Protein AF-A0A838FPY9-F1 (afdb_monomer_lite)

Secondary structure (DSSP, 8-state):
-EEEES---HHHHHHHHHHTTTSEEEPPPTT-PPPP---SSHHHHHHHHHHHHHHHHTS-EE-----

Structure (mmCIF, N/CA/C/O backbone):
data_AF-A0A838FPY9-F1
#
_entry.id   AF-A0A838FPY9-F1
#
loop_
_atom_site.group_PDB
_atom_site.id
_atom_site.type_symbol
_atom_site.label_atom_id
_atom_site.label_alt_id
_atom_site.label_comp_id
_atom_site.label_asym_id
_atom_site.label_entity_id
_atom_site.label_seq_id
_atom_site.pdbx_PDB_ins_code
_atom_site.Cartn_x
_atom_site.Cartn_y
_atom_site.Cartn_z
_atom_site.occupancy
_atom_site.B_iso_or_equiv
_atom_site.auth_seq_id
_atom_site.auth_comp_id
_atom_site.auth_asym_id
_atom_site.auth_atom_id
_atom_site.pdbx_PDB_model_num
ATOM 1 N N . MET A 1 1 ? -11.737 -0.603 12.378 1.00 90.25 1 MET A N 1
ATOM 2 C CA . MET A 1 1 ? -11.961 0.335 11.254 1.00 90.25 1 MET A CA 1
ATOM 3 C C . MET A 1 1 ? -11.686 -0.391 9.947 1.00 90.25 1 MET A C 1
ATOM 5 O O . MET A 1 1 ? -11.025 -1.423 9.999 1.00 90.25 1 MET A O 1
ATOM 9 N N . ARG A 1 2 ? -12.180 0.124 8.817 1.00 95.06 2 ARG A N 1
ATOM 10 C CA . ARG A 1 2 ? -11.892 -0.436 7.492 1.00 95.06 2 ARG A CA 1
ATOM 11 C C . ARG A 1 2 ? -10.819 0.391 6.790 1.00 95.06 2 ARG A C 1
ATOM 13 O O . ARG A 1 2 ? -11.004 1.599 6.661 1.00 95.06 2 ARG A O 1
ATOM 20 N N . LEU A 1 3 ? -9.755 -0.264 6.342 1.00 97.19 3 LEU A N 1
ATOM 21 C CA . LEU A 1 3 ? -8.610 0.325 5.648 1.00 97.19 3 LEU A CA 1
ATOM 22 C C . LEU A 1 3 ? -8.592 -0.164 4.200 1.00 97.19 3 LEU A C 1
ATOM 24 O O . LEU A 1 3 ? -8.788 -1.353 3.962 1.00 97.19 3 LEU A O 1
ATOM 28 N N . VAL A 1 4 ? -8.345 0.724 3.243 1.00 97.94 4 VAL A N 1
ATOM 29 C CA . VAL A 1 4 ? -8.138 0.335 1.839 1.00 97.94 4 VAL A CA 1
ATOM 30 C C . VAL A 1 4 ? -6.667 -0.018 1.637 1.00 97.94 4 VAL A C 1
ATOM 32 O O . VAL A 1 4 ? -5.797 0.777 1.973 1.00 97.94 4 VAL A O 1
ATOM 35 N N . LEU A 1 5 ? -6.364 -1.187 1.077 1.00 97.69 5 LEU A N 1
ATOM 36 C CA . LEU A 1 5 ? -5.043 -1.465 0.525 1.00 97.69 5 LEU A CA 1
ATOM 37 C C . LEU A 1 5 ? -5.004 -0.926 -0.905 1.00 97.69 5 LEU A C 1
ATOM 39 O O . LEU A 1 5 ? -5.815 -1.335 -1.731 1.00 97.69 5 LEU A O 1
ATOM 43 N N . ALA A 1 6 ? -4.043 -0.061 -1.219 1.00 97.19 6 ALA A N 1
ATOM 44 C CA . ALA A 1 6 ? -3.797 0.487 -2.553 1.00 97.19 6 ALA A CA 1
ATOM 45 C C . ALA A 1 6 ? -3.180 -0.560 -3.509 1.00 97.19 6 ALA A C 1
ATOM 47 O O . ALA A 1 6 ? -2.166 -0.333 -4.162 1.00 97.19 6 ALA A O 1
ATOM 48 N N . SER A 1 7 ? -3.761 -1.759 -3.534 1.00 95.12 7 SER A N 1
ATOM 49 C CA . SER A 1 7 ? -3.392 -2.892 -4.371 1.00 95.12 7 SER A CA 1
ATOM 50 C C . SER A 1 7 ? -4.604 -3.806 -4.551 1.00 95.12 7 SER A C 1
ATOM 52 O O . SER A 1 7 ? -5.408 -3.984 -3.634 1.00 95.12 7 SER A O 1
ATOM 54 N N . ARG A 1 8 ? -4.699 -4.439 -5.724 1.00 94.38 8 ARG A N 1
ATOM 55 C CA . ARG A 1 8 ? -5.671 -5.509 -6.014 1.00 94.38 8 ARG A CA 1
ATOM 56 C C . ARG A 1 8 ? -5.098 -6.912 -5.800 1.00 94.38 8 ARG A C 1
ATOM 58 O O . ARG A 1 8 ? -5.742 -7.908 -6.111 1.00 94.38 8 ARG A O 1
ATOM 65 N N . ASN A 1 9 ? -3.876 -7.019 -5.275 1.00 94.25 9 ASN A N 1
ATOM 66 C CA . ASN A 1 9 ? -3.256 -8.312 -5.029 1.00 94.25 9 ASN A CA 1
ATOM 67 C C . ASN A 1 9 ? -3.939 -9.017 -3.843 1.00 94.25 9 ASN A C 1
ATOM 69 O O . ASN A 1 9 ? -3.668 -8.713 -2.680 1.00 94.25 9 ASN A O 1
ATOM 73 N N . ALA A 1 10 ? -4.790 -10.000 -4.147 1.00 94.12 10 ALA A N 1
ATOM 74 C CA . ALA A 1 10 ? -5.530 -10.777 -3.154 1.00 94.12 10 ALA A CA 1
ATOM 75 C C . ALA A 1 10 ? -4.626 -11.483 -2.124 1.00 94.12 10 ALA A C 1
ATOM 77 O O . ALA A 1 10 ? -5.025 -11.660 -0.972 1.00 94.12 10 ALA A O 1
ATOM 78 N N . HIS A 1 11 ? -3.401 -11.857 -2.508 1.00 94.31 11 HIS A N 1
ATOM 79 C CA . HIS A 1 11 ? -2.414 -12.416 -1.587 1.00 9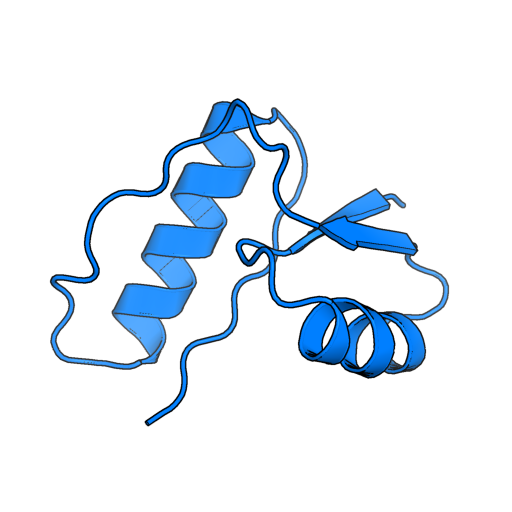4.31 11 HIS A CA 1
ATOM 80 C C . HIS A 1 11 ? -2.003 -11.390 -0.529 1.00 94.31 11 HIS A C 1
ATOM 82 O O . HIS A 1 11 ? -2.135 -11.657 0.665 1.00 94.31 11 HIS A O 1
ATOM 88 N N . LYS A 1 12 ? -1.603 -10.188 -0.972 1.00 93.62 12 LYS A N 1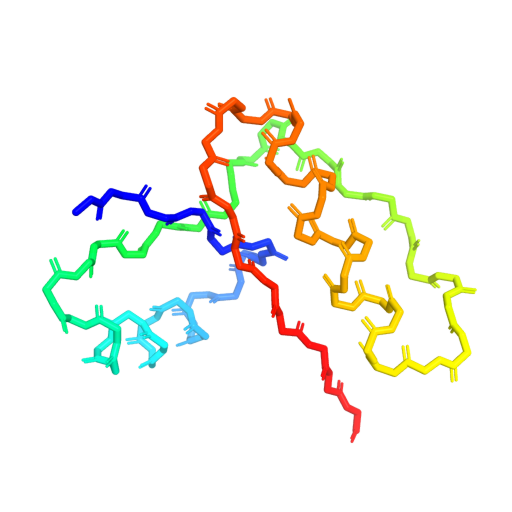
ATOM 89 C CA . LYS A 1 12 ? -1.192 -9.091 -0.082 1.00 93.62 12 LYS A CA 1
ATOM 90 C C . LYS A 1 12 ? -2.326 -8.671 0.851 1.00 93.62 12 LYS A C 1
ATOM 92 O O . LYS A 1 12 ? -2.093 -8.498 2.042 1.00 93.62 12 LYS A O 1
ATOM 97 N N . VAL A 1 13 ? -3.560 -8.571 0.345 1.00 95.31 13 VAL A N 1
ATOM 98 C CA . VAL A 1 13 ? -4.739 -8.246 1.174 1.00 95.31 13 VAL A CA 1
ATOM 99 C C . VAL A 1 13 ? -4.912 -9.261 2.303 1.00 95.31 13 VAL A C 1
ATOM 101 O O . VAL A 1 13 ? -5.136 -8.873 3.448 1.00 95.31 13 VAL A O 1
ATOM 104 N N . ARG A 1 14 ? -4.777 -10.557 2.004 1.00 95.69 14 ARG A N 1
ATOM 105 C CA . ARG A 1 14 ? -4.925 -11.619 3.004 1.00 95.69 14 ARG A CA 1
ATOM 106 C C . ARG A 1 14 ? -3.819 -11.572 4.058 1.00 95.69 14 ARG A C 1
ATOM 108 O O . ARG A 1 14 ? -4.118 -11.643 5.247 1.00 95.69 14 ARG A O 1
ATOM 115 N N . GLU A 1 15 ? -2.562 -11.470 3.634 1.00 96.12 15 GLU A N 1
ATOM 116 C CA . GLU A 1 15 ? -1.410 -11.483 4.544 1.00 96.12 15 GLU A CA 1
ATOM 117 C C . GLU A 1 15 ? -1.383 -10.245 5.441 1.00 96.12 15 GLU A C 1
ATOM 119 O O . GLU A 1 15 ? -1.363 -10.369 6.666 1.00 96.12 15 GLU A O 1
ATOM 124 N N . LEU A 1 16 ? -1.481 -9.051 4.852 1.00 95.56 16 LEU A N 1
ATOM 125 C CA . LEU A 1 16 ? -1.497 -7.798 5.607 1.00 95.56 16 LEU A CA 1
ATOM 126 C C . LEU A 1 16 ? -2.767 -7.669 6.454 1.00 95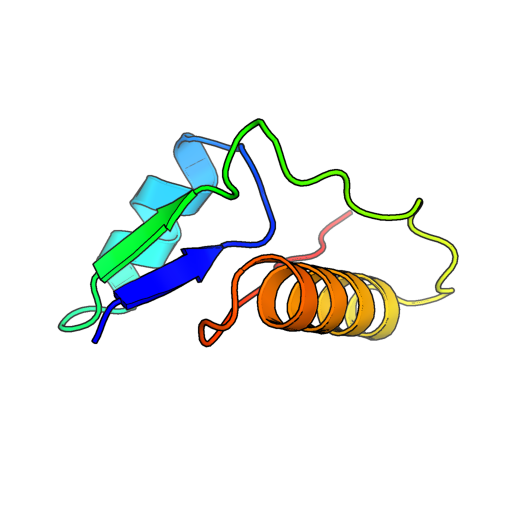.56 16 LEU A C 1
ATOM 128 O O . LEU A 1 16 ? -2.706 -7.205 7.591 1.00 95.56 16 LEU A O 1
ATOM 132 N N . GLY A 1 17 ? -3.912 -8.136 5.951 1.00 96.31 17 GLY A N 1
ATOM 133 C CA . GLY A 1 17 ? -5.165 -8.148 6.703 1.00 96.31 17 GLY A CA 1
ATOM 134 C C . GLY A 1 17 ? -5.088 -8.997 7.975 1.00 96.31 17 GLY A C 1
ATOM 135 O O . GLY A 1 17 ? -5.644 -8.614 9.004 1.00 96.31 17 GLY A O 1
ATOM 136 N N . ALA A 1 18 ? -4.357 -10.115 7.951 1.00 96.75 18 ALA A N 1
ATOM 137 C CA . ALA A 1 18 ? -4.142 -10.934 9.143 1.00 96.75 18 ALA A CA 1
ATOM 138 C C . ALA A 1 18 ? -3.279 -10.221 10.201 1.00 96.75 18 ALA A C 1
ATOM 140 O O . ALA A 1 18 ? -3.563 -10.340 11.398 1.00 96.75 18 ALA A O 1
ATOM 141 N N . LEU A 1 19 ? -2.262 -9.468 9.762 1.00 96.38 19 LEU A N 1
ATOM 142 C CA . LEU A 1 19 ? -1.344 -8.719 10.628 1.00 96.38 19 LEU A CA 1
ATOM 143 C C . LEU A 1 19 ? -1.982 -7.468 11.241 1.00 96.38 19 LEU A C 1
ATOM 145 O O . LEU A 1 19 ? -1.656 -7.101 12.365 1.00 96.38 19 LEU A O 1
ATOM 149 N N . LEU A 1 20 ? -2.908 -6.827 10.527 1.00 95.69 20 LEU A N 1
ATOM 150 C CA . LEU A 1 20 ? -3.498 -5.541 10.917 1.00 95.69 20 LEU A CA 1
ATOM 151 C C . LEU A 1 20 ? -4.765 -5.667 11.770 1.00 95.69 20 LEU A C 1
ATOM 153 O O . LEU A 1 20 ? -5.459 -4.675 12.007 1.00 95.69 20 LEU A O 1
ATOM 157 N N . ARG A 1 21 ? -5.092 -6.866 12.264 1.00 95.38 21 ARG A N 1
ATOM 158 C CA . ARG A 1 21 ? -6.237 -7.045 13.166 1.00 95.38 21 ARG A CA 1
ATOM 159 C C . ARG A 1 21 ? -6.088 -6.162 14.418 1.00 95.38 21 ARG A C 1
ATOM 161 O O . ARG A 1 21 ? -4.990 -6.055 14.957 1.00 95.38 21 ARG A O 1
ATOM 168 N N . PRO A 1 22 ? -7.183 -5.549 14.910 1.00 95.31 22 PRO A N 1
ATOM 169 C CA . PRO A 1 22 ? -8.588 -5.794 14.559 1.00 95.31 22 PRO A CA 1
ATOM 170 C C . PRO A 1 22 ? -9.117 -4.935 13.393 1.00 95.31 22 PRO A C 1
ATOM 172 O O . PRO A 1 22 ? -10.327 -4.740 13.267 1.00 95.31 22 PRO A O 1
ATOM 175 N N . HIS A 1 23 ? -8.255 -4.342 12.569 1.00 96.00 23 HIS A N 1
ATOM 176 C CA . HIS A 1 23 ? -8.690 -3.611 11.382 1.00 96.00 23 HIS A CA 1
ATOM 177 C C . HIS A 1 23 ? -9.036 -4.569 10.241 1.00 96.00 23 HIS A C 1
ATOM 179 O O . HIS A 1 23 ? -8.420 -5.618 10.075 1.00 96.00 23 HIS A O 1
ATOM 185 N N . GLU A 1 24 ? -10.049 -4.200 9.464 1.00 96.25 24 GLU A N 1
ATOM 186 C CA . GLU A 1 24 ? -10.444 -4.920 8.258 1.00 96.25 24 GLU A CA 1
ATOM 187 C C . GLU A 1 24 ? -9.763 -4.244 7.069 1.00 96.25 24 GLU A C 1
ATOM 189 O O . GLU A 1 24 ? -9.992 -3.060 6.810 1.00 96.25 24 GLU A O 1
ATOM 194 N N . LEU A 1 25 ? -8.907 -4.988 6.375 1.00 97.31 25 LEU A N 1
ATOM 195 C CA . LEU A 1 25 ? -8.230 -4.523 5.173 1.00 97.31 25 LEU A CA 1
ATOM 196 C C . LEU A 1 25 ? -9.034 -4.963 3.946 1.00 97.31 25 LEU A C 1
ATOM 198 O O . LEU A 1 25 ? -9.291 -6.154 3.773 1.00 97.31 25 LEU A O 1
ATOM 202 N N . ILE A 1 26 ? -9.426 -4.009 3.105 1.00 96.62 26 ILE A N 1
ATOM 203 C CA . ILE A 1 26 ? -10.169 -4.251 1.863 1.00 96.62 26 ILE A CA 1
ATOM 204 C C . ILE A 1 26 ? -9.295 -3.903 0.649 1.00 96.62 26 ILE A C 1
ATOM 206 O O . ILE A 1 26 ? -8.468 -2.996 0.754 1.00 96.62 26 ILE A O 1
ATOM 210 N N . PRO A 1 27 ? -9.437 -4.604 -0.490 1.00 97.56 27 PRO A N 1
ATOM 211 C CA . PRO A 1 27 ? -8.703 -4.268 -1.708 1.00 97.56 27 PRO A CA 1
ATOM 212 C C . PRO A 1 27 ? -9.106 -2.891 -2.249 1.00 97.56 27 PRO A C 1
ATOM 214 O O . PRO A 1 27 ? -10.155 -2.345 -1.894 1.00 97.56 27 PRO A O 1
ATOM 217 N N . LEU A 1 28 ? -8.284 -2.356 -3.150 1.00 97.62 28 LEU A N 1
ATOM 218 C CA . LEU A 1 28 ? -8.632 -1.171 -3.926 1.00 97.62 28 LEU A CA 1
ATOM 219 C C . LEU A 1 28 ? -9.873 -1.459 -4.803 1.00 97.62 28 LEU A C 1
ATOM 221 O O . LEU A 1 28 ? -9.852 -2.465 -5.517 1.00 97.62 28 LEU A O 1
ATOM 225 N N . PRO A 1 29 ? -10.923 -0.612 -4.785 1.00 96.56 29 PRO A N 1
ATOM 226 C CA . PRO A 1 29 ? -12.100 -0.784 -5.644 1.00 96.56 29 PRO A CA 1
ATOM 227 C C . PRO A 1 29 ? -11.740 -0.771 -7.131 1.00 96.56 29 PRO A C 1
ATOM 229 O O . PRO A 1 29 ? -10.831 -0.047 -7.532 1.00 96.56 29 PRO A O 1
ATOM 232 N N . ASP A 1 30 ? -12.449 -1.533 -7.962 1.00 95.56 30 ASP A N 1
ATOM 233 C CA . ASP A 1 30 ? -12.134 -1.674 -9.392 1.00 95.56 30 ASP A CA 1
ATOM 234 C C . ASP A 1 30 ? -12.293 -0.369 -10.179 1.00 95.56 30 ASP A C 1
ATOM 236 O O . ASP A 1 30 ? -11.501 -0.097 -11.073 1.00 95.56 30 ASP A O 1
ATOM 240 N N . GLU A 1 31 ? -13.216 0.494 -9.766 1.00 94.69 31 GLU A N 1
ATOM 241 C CA . GLU A 1 31 ? -13.408 1.839 -10.311 1.00 94.69 31 GLU A CA 1
ATOM 242 C C . GLU A 1 31 ? -12.280 2.844 -9.995 1.00 94.69 31 GLU A C 1
ATOM 244 O O . GLU A 1 31 ? -12.254 3.925 -10.581 1.00 94.69 31 GLU A O 1
ATOM 249 N N . VAL A 1 32 ? -11.348 2.528 -9.084 1.00 94.62 32 VAL A N 1
ATOM 250 C CA . VAL A 1 32 ? -10.243 3.432 -8.721 1.00 94.62 32 VAL A CA 1
ATOM 251 C C . VAL A 1 32 ? -8.977 3.094 -9.502 1.00 94.62 32 VAL A C 1
ATOM 253 O O . VAL A 1 32 ? -8.321 2.080 -9.255 1.00 94.62 32 VAL A O 1
ATOM 256 N N . GLU A 1 33 ? -8.566 3.980 -10.400 1.00 93.75 33 GLU A N 1
ATOM 257 C CA . GLU A 1 33 ? -7.269 3.884 -11.070 1.00 93.75 33 GLU A CA 1
ATOM 258 C C . GLU A 1 33 ? -6.192 4.635 -10.278 1.00 93.75 33 GLU A C 1
ATOM 260 O O . GLU A 1 33 ? -6.347 5.809 -9.943 1.00 93.75 33 GLU A O 1
ATOM 265 N N . LEU A 1 34 ? -5.092 3.945 -9.958 1.00 90.38 34 LEU A N 1
ATOM 266 C CA . LEU A 1 34 ? -3.914 4.578 -9.365 1.00 90.38 34 LEU A CA 1
ATOM 267 C C . LEU A 1 34 ? -3.003 5.103 -10.471 1.00 90.38 34 LEU A C 1
ATOM 269 O O . LEU A 1 34 ? -2.874 4.488 -11.529 1.00 90.38 34 LEU A O 1
ATOM 273 N N . LEU A 1 35 ? -2.342 6.224 -10.191 1.00 85.75 35 LEU A N 1
ATOM 274 C CA . LEU A 1 35 ? -1.331 6.781 -11.080 1.00 85.75 35 LEU A CA 1
ATOM 275 C C . LEU A 1 35 ? -0.117 5.840 -11.194 1.00 85.75 35 LEU A C 1
ATOM 277 O O . LEU A 1 35 ? 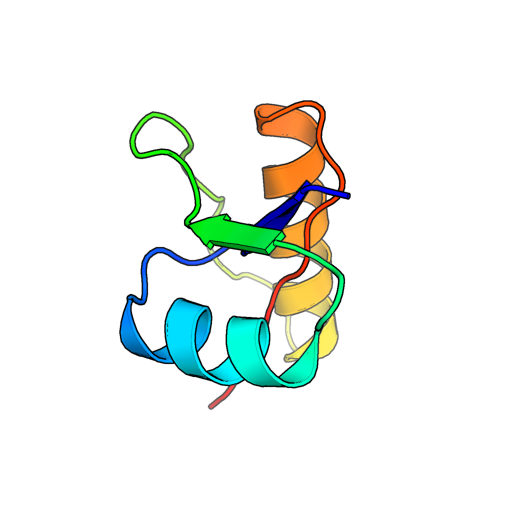0.154 5.083 -10.255 1.00 85.75 35 LEU A O 1
ATOM 281 N N . PRO A 1 36 ? 0.631 5.903 -12.311 1.00 88.06 36 PRO A N 1
ATOM 282 C CA . PRO A 1 36 ? 1.888 5.180 -12.452 1.00 88.06 36 PRO A CA 1
ATOM 283 C C . PRO A 1 36 ? 2.867 5.501 -11.319 1.00 88.06 36 PRO A C 1
ATOM 285 O O . PRO A 1 36 ? 2.924 6.628 -10.826 1.00 88.06 36 PRO A O 1
ATOM 288 N N . GLU A 1 37 ? 3.671 4.512 -10.944 1.00 90.06 37 GLU A N 1
ATOM 289 C CA . GLU A 1 37 ? 4.776 4.684 -10.003 1.00 90.06 37 GLU A CA 1
ATOM 290 C C . GLU A 1 37 ? 5.915 5.435 -10.698 1.00 90.06 37 GLU A C 1
ATOM 292 O O . GLU A 1 37 ? 6.542 4.927 -11.626 1.00 90.06 37 GLU A O 1
ATOM 297 N N . THR A 1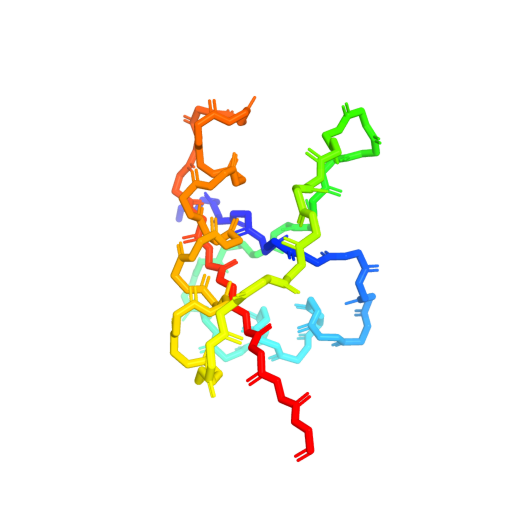 38 ? 6.146 6.676 -10.278 1.00 93.94 38 THR A N 1
ATOM 298 C CA . THR A 1 38 ? 7.196 7.549 -10.828 1.00 93.94 38 THR A CA 1
ATOM 299 C C . THR A 1 38 ? 8.217 7.979 -9.776 1.00 93.94 38 THR A C 1
ATOM 301 O O . THR A 1 38 ? 9.043 8.843 -10.060 1.00 93.94 38 THR A O 1
ATOM 304 N N . GLY A 1 39 ? 8.119 7.460 -8.549 1.00 91.69 39 GLY A N 1
ATOM 305 C CA . GLY A 1 39 ? 9.070 7.739 -7.478 1.00 91.69 39 GLY A CA 1
ATOM 306 C C . GLY A 1 39 ? 10.391 7.005 -7.692 1.00 91.69 39 GLY A C 1
ATOM 307 O O . GLY A 1 39 ? 10.445 5.971 -8.359 1.00 91.69 39 GLY A O 1
ATOM 308 N N . GLU A 1 40 ? 11.459 7.533 -7.102 1.00 95.81 40 GLU A N 1
ATOM 309 C CA . GLU A 1 40 ? 12.795 6.926 -7.163 1.00 95.81 40 GLU A CA 1
ATOM 310 C C . GLU A 1 40 ? 13.016 5.922 -6.023 1.00 95.81 40 GLU A C 1
ATOM 312 O O . GLU A 1 40 ? 13.968 5.141 -6.037 1.00 95.81 40 GLU A O 1
ATOM 317 N N . THR A 1 41 ? 12.123 5.918 -5.031 1.00 96.81 41 THR A N 1
ATOM 318 C CA . THR A 1 41 ? 12.183 5.035 -3.867 1.00 96.81 41 THR A CA 1
ATOM 319 C C . THR A 1 41 ? 10.863 4.302 -3.626 1.00 96.81 41 THR A C 1
ATOM 321 O O . THR A 1 41 ? 9.775 4.824 -3.881 1.00 96.81 41 THR A O 1
ATOM 324 N N . PHE A 1 42 ? 10.945 3.114 -3.015 1.00 96.38 42 PHE A N 1
ATOM 325 C CA . PHE A 1 42 ? 9.760 2.358 -2.582 1.00 96.38 42 PHE A CA 1
ATOM 326 C C . PHE A 1 42 ? 8.862 3.169 -1.639 1.00 96.38 42 PHE A C 1
ATOM 328 O O . PHE A 1 42 ? 7.636 3.083 -1.697 1.00 96.38 42 PHE A O 1
ATOM 335 N N . LEU A 1 43 ? 9.466 3.992 -0.775 1.00 96.38 43 LEU A N 1
ATOM 336 C CA . LEU A 1 43 ? 8.722 4.839 0.151 1.00 96.38 43 LEU A CA 1
ATOM 337 C C . LEU A 1 43 ? 7.868 5.875 -0.592 1.00 96.38 43 LEU A C 1
ATOM 339 O O . LEU A 1 43 ? 6.706 6.067 -0.236 1.00 96.38 43 LEU A O 1
ATOM 343 N N . GLU A 1 44 ? 8.412 6.524 -1.623 1.00 96.44 44 GLU A N 1
ATOM 344 C CA . GLU A 1 44 ? 7.685 7.516 -2.426 1.00 96.44 44 GLU A CA 1
ATOM 345 C C . GLU A 1 44 ? 6.525 6.886 -3.194 1.00 96.44 44 GLU A C 1
ATOM 347 O O . GLU A 1 44 ? 5.410 7.419 -3.181 1.00 96.44 44 GLU A O 1
ATOM 352 N N . ASN A 1 45 ? 6.757 5.727 -3.808 1.00 96.06 45 ASN A N 1
ATOM 353 C CA . ASN A 1 45 ? 5.725 4.986 -4.526 1.00 96.06 45 ASN A CA 1
ATOM 354 C C . ASN A 1 45 ? 4.610 4.525 -3.584 1.00 96.06 45 ASN A C 1
ATOM 356 O O . ASN A 1 45 ? 3.429 4.749 -3.860 1.00 96.06 45 ASN A O 1
ATOM 360 N N . ALA A 1 46 ? 4.958 3.936 -2.435 1.00 96.06 46 ALA A N 1
ATOM 361 C CA . ALA A 1 46 ? 3.980 3.538 -1.429 1.00 96.06 46 ALA A CA 1
ATOM 362 C C . ALA A 1 46 ? 3.184 4.750 -0.911 1.00 96.06 46 ALA A C 1
ATOM 364 O O . ALA A 1 46 ? 1.953 4.727 -0.902 1.00 96.06 46 ALA A O 1
ATOM 365 N N . ALA A 1 47 ? 3.851 5.846 -0.539 1.00 96.25 47 ALA A N 1
ATOM 366 C CA . ALA A 1 47 ? 3.179 7.049 -0.051 1.00 96.25 47 ALA A CA 1
ATOM 367 C C . ALA A 1 47 ? 2.210 7.637 -1.092 1.00 96.25 47 ALA A C 1
ATOM 369 O O . ALA A 1 47 ? 1.077 7.991 -0.753 1.00 96.25 47 ALA A O 1
ATOM 370 N N . THR A 1 48 ? 2.625 7.686 -2.360 1.00 96.12 48 THR A N 1
ATOM 371 C CA . THR A 1 48 ? 1.804 8.182 -3.474 1.00 96.12 48 THR A CA 1
ATOM 372 C C . THR A 1 48 ? 0.577 7.302 -3.694 1.00 96.12 48 THR A C 1
ATOM 374 O O . THR A 1 48 ? -0.544 7.814 -3.728 1.00 96.12 48 THR A O 1
ATOM 377 N N . LYS A 1 49 ? 0.752 5.975 -3.743 1.00 95.94 49 LYS A N 1
ATOM 378 C CA . LYS A 1 49 ? -0.352 5.009 -3.863 1.00 95.94 49 LYS A CA 1
ATOM 379 C C . LYS A 1 49 ? -1.355 5.133 -2.719 1.00 95.94 49 LYS A C 1
ATOM 381 O O . LYS A 1 49 ? -2.560 5.170 -2.962 1.00 95.94 49 LYS A O 1
ATOM 386 N N . ALA A 1 50 ? -0.872 5.211 -1.478 1.00 97.00 50 ALA A N 1
ATOM 387 C CA . ALA A 1 50 ? -1.731 5.328 -0.302 1.00 97.00 50 ALA A CA 1
ATOM 388 C C . ALA A 1 50 ? -2.544 6.628 -0.336 1.00 97.00 50 ALA A C 1
ATOM 390 O O . ALA A 1 50 ? -3.748 6.605 -0.088 1.00 97.00 50 ALA A O 1
ATOM 391 N N . ARG A 1 51 ? -1.913 7.753 -0.695 1.00 96.62 51 ARG A N 1
ATOM 392 C CA . ARG A 1 51 ? -2.601 9.043 -0.811 1.00 96.62 51 ARG A CA 1
ATOM 393 C C . ARG A 1 51 ? -3.668 9.020 -1.904 1.00 96.62 51 ARG A C 1
ATOM 395 O O . ARG A 1 51 ? -4.810 9.358 -1.615 1.00 96.62 51 ARG A O 1
ATOM 402 N N . ALA A 1 52 ? -3.329 8.546 -3.102 1.00 96.31 52 ALA A N 1
ATOM 403 C CA . ALA A 1 52 ? -4.274 8.453 -4.213 1.00 96.31 52 ALA A CA 1
ATOM 404 C C . ALA A 1 52 ? -5.476 7.551 -3.878 1.00 96.31 52 ALA A C 1
ATOM 406 O O . ALA A 1 52 ? -6.623 7.923 -4.120 1.00 96.31 52 ALA A O 1
ATOM 407 N N . ALA A 1 53 ? -5.239 6.395 -3.248 1.00 97.38 53 ALA A N 1
ATOM 408 C CA . ALA A 1 53 ? -6.314 5.515 -2.797 1.00 97.38 53 ALA A CA 1
ATOM 409 C C . ALA A 1 53 ? -7.198 6.178 -1.728 1.00 97.38 53 ALA A C 1
ATOM 411 O O . ALA A 1 53 ? -8.421 6.030 -1.764 1.00 97.38 53 ALA A O 1
ATOM 412 N N . ALA A 1 54 ? -6.606 6.917 -0.786 1.00 97.44 54 ALA A N 1
ATOM 413 C CA . ALA A 1 54 ? -7.361 7.620 0.246 1.00 97.44 54 ALA A CA 1
ATOM 414 C C . ALA A 1 54 ? -8.231 8.742 -0.337 1.00 97.44 54 ALA A C 1
ATOM 416 O O . ALA A 1 54 ? -9.403 8.854 0.023 1.00 97.44 54 ALA A O 1
ATOM 417 N N . GLU A 1 55 ? -7.683 9.528 -1.264 1.00 96.88 55 GLU A N 1
ATOM 418 C CA . GLU A 1 55 ? -8.393 10.606 -1.958 1.00 96.88 55 GLU A CA 1
ATOM 419 C C . GLU A 1 55 ? -9.549 10.068 -2.807 1.00 96.88 55 GLU A C 1
ATOM 421 O O . GLU A 1 55 ? -10.669 10.563 -2.698 1.00 96.88 55 GLU A O 1
ATOM 426 N N . ALA A 1 56 ? -9.316 9.011 -3.589 1.00 97.06 56 ALA A N 1
ATOM 427 C CA . ALA A 1 56 ? -10.332 8.435 -4.466 1.00 97.06 56 ALA A CA 1
ATOM 428 C C . ALA A 1 56 ? -11.471 7.739 -3.703 1.00 97.06 56 ALA A C 1
ATOM 430 O O . ALA A 1 56 ? -12.613 7.731 -4.157 1.00 97.06 56 ALA A O 1
ATOM 431 N N . THR A 1 57 ? -11.177 7.139 -2.545 1.00 96.25 57 THR A N 1
ATOM 432 C CA . THR A 1 57 ? -12.165 6.351 -1.787 1.00 96.25 57 THR A CA 1
ATOM 433 C C . THR A 1 57 ? -12.790 7.097 -0.610 1.00 96.25 57 THR A C 1
ATOM 435 O O . THR A 1 57 ? -13.785 6.625 -0.057 1.00 96.25 57 THR A O 1
ATOM 438 N N . GLY A 1 58 ? -12.207 8.221 -0.181 1.00 96.62 58 GLY A N 1
ATOM 439 C CA . GLY A 1 58 ? -12.602 8.931 1.039 1.00 96.62 58 GLY A CA 1
ATOM 440 C C . GLY A 1 58 ? -12.348 8.134 2.326 1.00 96.62 58 GLY A C 1
ATOM 441 O O . GLY A 1 58 ? -13.005 8.367 3.342 1.00 96.62 58 GLY A O 1
ATOM 442 N N . ARG A 1 59 ? -11.443 7.146 2.295 1.00 96.56 59 ARG A N 1
ATOM 443 C CA . ARG A 1 59 ? -11.170 6.219 3.407 1.00 96.56 59 ARG A CA 1
ATOM 444 C C . ARG A 1 59 ? -9.679 6.204 3.738 1.00 96.56 59 ARG A C 1
ATOM 446 O O . ARG A 1 59 ? -8.864 6.409 2.847 1.00 96.56 59 ARG A O 1
ATOM 453 N N . PRO A 1 60 ? -9.287 5.901 4.988 1.00 97.38 60 PRO A N 1
ATOM 454 C CA . PRO A 1 60 ? -7.884 5.662 5.297 1.00 97.38 60 PRO A CA 1
ATOM 455 C C . PRO A 1 60 ? -7.329 4.521 4.438 1.00 97.38 60 PRO A C 1
ATOM 457 O O . PRO A 1 60 ? -7.970 3.470 4.310 1.00 97.38 60 PRO A O 1
ATOM 460 N N . ALA A 1 61 ? -6.140 4.723 3.875 1.00 97.31 61 ALA A N 1
ATOM 461 C CA . ALA A 1 61 ? -5.512 3.767 2.978 1.00 97.31 61 ALA A CA 1
ATOM 462 C C . ALA A 1 61 ? -4.067 3.452 3.384 1.00 97.31 61 ALA A C 1
ATOM 464 O O . ALA A 1 61 ? -3.353 4.289 3.936 1.00 97.31 61 ALA A O 1
ATOM 465 N N . LEU A 1 62 ? -3.660 2.222 3.091 1.00 96.19 62 LEU A N 1
ATOM 466 C CA . LEU A 1 62 ? -2.309 1.694 3.210 1.00 96.19 62 LEU A CA 1
ATOM 467 C C . LEU A 1 62 ? -1.813 1.355 1.805 1.00 96.19 62 LEU A C 1
ATOM 469 O O . LEU A 1 62 ? -2.588 0.904 0.964 1.00 96.19 62 LEU A O 1
ATOM 473 N N . ALA A 1 63 ? -0.520 1.489 1.565 1.00 95.88 63 ALA A N 1
ATOM 474 C CA . ALA A 1 63 ? 0.117 0.918 0.394 1.00 95.88 63 ALA A CA 1
ATOM 475 C C . ALA A 1 63 ? 1.389 0.184 0.799 1.00 95.88 63 ALA A C 1
ATOM 477 O O . ALA A 1 63 ? 1.964 0.442 1.854 1.00 95.88 63 ALA A O 1
ATOM 478 N N . ASP A 1 64 ? 1.807 -0.709 -0.081 1.00 93.94 64 ASP A N 1
ATOM 479 C CA . ASP A 1 64 ? 3.054 -1.446 0.001 1.00 93.94 64 ASP A CA 1
ATOM 480 C C . ASP A 1 64 ? 3.731 -1.353 -1.368 1.00 93.94 64 ASP A C 1
ATOM 482 O O . ASP A 1 64 ? 3.057 -1.457 -2.405 1.00 93.94 64 ASP A O 1
ATOM 486 N N . ASP A 1 65 ? 5.039 -1.120 -1.362 1.00 92.00 65 ASP A N 1
ATOM 487 C CA . ASP A 1 65 ? 5.867 -1.128 -2.559 1.00 92.00 65 ASP A CA 1
ATOM 488 C C . ASP A 1 65 ? 7.143 -1.923 -2.310 1.00 92.00 65 ASP A C 1
ATOM 490 O O . ASP A 1 65 ? 7.764 -1.809 -1.254 1.00 92.00 65 ASP A O 1
ATOM 494 N N . SER A 1 66 ? 7.484 -2.780 -3.265 1.00 84.38 66 SER A N 1
ATOM 495 C CA . SER A 1 66 ? 8.479 -3.838 -3.101 1.00 84.38 66 SER A CA 1
ATOM 496 C C . SER A 1 66 ? 9.097 -4.176 -4.454 1.00 84.38 66 SER A C 1
ATOM 498 O O . SER A 1 66 ? 8.347 -4.286 -5.426 1.00 84.38 66 SER A O 1
ATOM 500 N N . GLY A 1 67 ? 10.406 -4.422 -4.502 1.00 77.56 67 GLY A N 1
ATOM 501 C CA . GLY A 1 67 ? 11.151 -4.842 -5.693 1.00 77.56 67 GLY A CA 1
ATOM 502 C C . GLY A 1 67 ? 12.255 -5.828 -5.353 1.00 77.56 67 GLY A C 1
ATOM 503 O O . GLY A 1 67 ? 12.764 -5.757 -4.211 1.00 77.56 67 GLY A O 1
#

Radius of gyration: 11.25 Å; chains: 1; bounding box: 26×23×27 Å

pLDDT: mean 94.94, std 3.39, range [77.56, 97.94]

Foldseek 3Di:
DEAEELAPPPVCLVVVCVVPPPYRY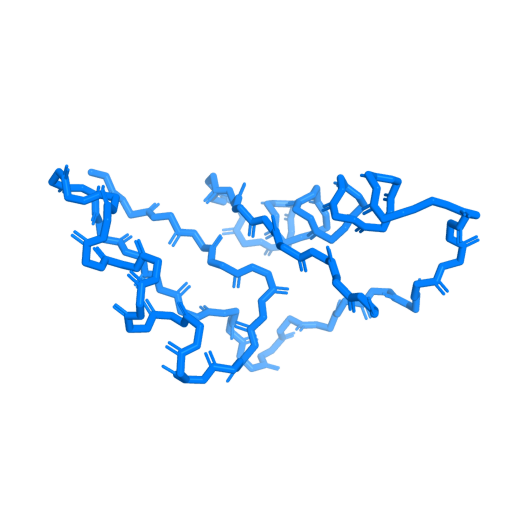DYQDPPQDADDQPDPDQVSSQVSSQVSSCVVPVHRYGYGGDD

Sequence (67 aa):
MRLVLASRNAHKVRELGALLRPHELIPLPDEVELLPETGETFLENAATKARAAAEATGRPALADDSG